Protein AF-A0A835LMM0-F1 (afdb_monomer_lite)

Structure (mmCIF, N/CA/C/O backbone):
data_AF-A0A835LMM0-F1
#
_entry.id   AF-A0A835LMM0-F1
#
loop_
_atom_site.group_PDB
_atom_site.id
_atom_site.type_symbol
_atom_site.label_atom_id
_atom_site.label_alt_id
_atom_site.label_comp_id
_atom_site.label_asym_id
_atom_site.label_entity_id
_atom_site.label_seq_id
_atom_site.pdbx_PDB_ins_code
_atom_site.Cartn_x
_atom_site.Cartn_y
_atom_site.Cartn_z
_atom_site.occupancy
_atom_site.B_iso_or_equiv
_atom_site.auth_seq_id
_atom_site.auth_comp_id
_atom_site.auth_asym_id
_atom_site.auth_atom_id
_atom_site.pdbx_PDB_model_num
ATOM 1 N N . MET A 1 1 ? 15.371 -11.478 12.985 1.00 60.00 1 MET A N 1
ATOM 2 C CA . MET A 1 1 ? 14.187 -10.611 12.763 1.00 60.00 1 MET A CA 1
ATOM 3 C C . MET A 1 1 ? 14.556 -9.128 12.654 1.00 60.00 1 MET A C 1
ATOM 5 O O . MET A 1 1 ? 14.118 -8.491 11.707 1.00 60.00 1 MET A O 1
ATOM 9 N N . ILE A 1 2 ? 15.410 -8.595 13.541 1.00 70.88 2 ILE A N 1
ATOM 10 C CA . ILE A 1 2 ? 15.843 -7.180 13.523 1.00 70.88 2 ILE A CA 1
ATOM 11 C C . ILE A 1 2 ? 16.528 -6.783 12.196 1.00 70.88 2 ILE A C 1
ATOM 13 O O . ILE A 1 2 ? 16.159 -5.777 11.602 1.00 70.88 2 ILE A O 1
ATOM 17 N N . ALA A 1 3 ? 17.437 -7.610 11.665 1.00 72.69 3 ALA A N 1
ATOM 18 C CA . ALA A 1 3 ? 18.131 -7.326 10.399 1.00 72.69 3 ALA A CA 1
ATOM 19 C C . ALA A 1 3 ? 17.197 -7.231 9.170 1.00 72.69 3 ALA A C 1
ATOM 21 O O . ALA A 1 3 ? 17.418 -6.418 8.272 1.00 72.69 3 ALA A O 1
ATOM 22 N N . VAL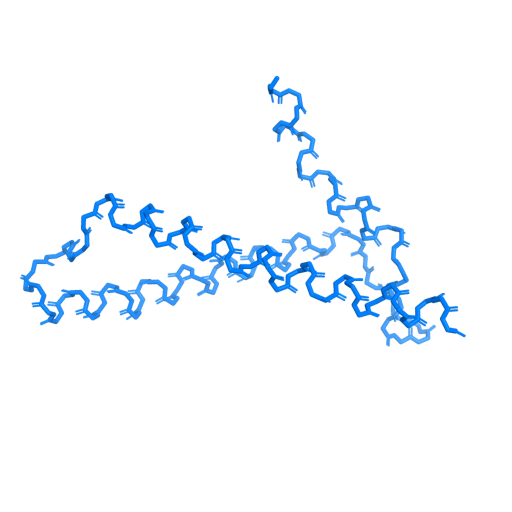 A 1 4 ? 16.120 -8.025 9.144 1.00 72.94 4 VAL A N 1
ATOM 23 C CA . VAL A 1 4 ? 15.110 -7.969 8.072 1.00 72.94 4 VAL A CA 1
ATOM 24 C C . VAL A 1 4 ? 14.332 -6.658 8.157 1.00 72.94 4 VAL A C 1
ATOM 26 O O . VAL A 1 4 ? 14.129 -5.993 7.152 1.00 72.94 4 VAL A O 1
ATOM 29 N N . ASN A 1 5 ? 13.951 -6.232 9.363 1.00 73.50 5 ASN A N 1
ATOM 30 C CA . ASN A 1 5 ? 13.198 -4.992 9.544 1.00 73.50 5 ASN A CA 1
ATOM 31 C C . ASN A 1 5 ? 14.003 -3.746 9.124 1.00 73.50 5 ASN A C 1
ATOM 33 O O . ASN A 1 5 ? 13.450 -2.846 8.501 1.00 73.50 5 ASN A O 1
ATOM 37 N N . ILE A 1 6 ? 15.315 -3.739 9.379 1.00 74.25 6 ILE A N 1
ATOM 38 C CA . ILE A 1 6 ? 16.214 -2.641 8.984 1.00 74.25 6 ILE A CA 1
ATOM 39 C C . ILE A 1 6 ? 16.386 -2.569 7.456 1.00 74.25 6 ILE A C 1
ATOM 41 O O . ILE A 1 6 ? 16.445 -1.481 6.890 1.00 74.25 6 ILE A O 1
ATOM 45 N N . SER A 1 7 ? 16.426 -3.715 6.769 1.00 75.44 7 SER A N 1
ATOM 46 C CA . SER A 1 7 ? 16.643 -3.777 5.313 1.00 75.44 7 SER A CA 1
ATOM 47 C C . SER A 1 7 ? 15.379 -3.562 4.470 1.00 75.44 7 SER A C 1
ATOM 49 O O . SER A 1 7 ? 15.489 -3.247 3.284 1.00 75.44 7 SER A O 1
ATOM 51 N N . GLN A 1 8 ? 14.181 -3.640 5.065 1.00 76.44 8 GLN A N 1
ATOM 52 C CA . GLN A 1 8 ? 12.899 -3.409 4.376 1.00 76.44 8 GLN A CA 1
ATOM 53 C C . GLN A 1 8 ? 12.827 -2.058 3.647 1.00 76.44 8 GLN A C 1
ATOM 55 O O . GLN A 1 8 ? 12.176 -1.957 2.611 1.00 76.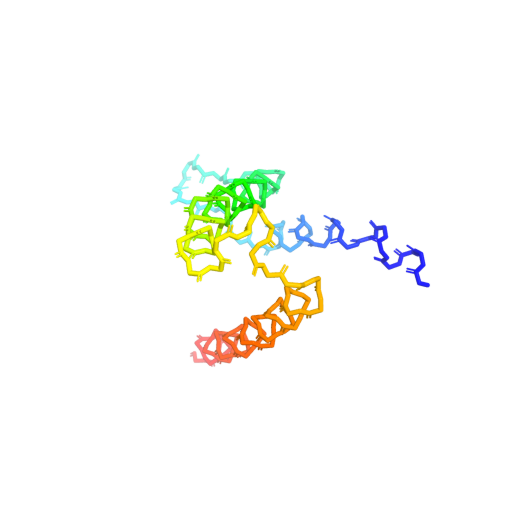44 8 GLN A O 1
ATOM 60 N N . GLN A 1 9 ? 13.482 -1.016 4.169 1.00 72.81 9 GLN A N 1
ATOM 61 C CA . GLN A 1 9 ? 13.480 0.320 3.558 1.00 72.81 9 GLN A CA 1
ATOM 62 C C . GLN A 1 9 ? 14.428 0.424 2.349 1.00 72.81 9 GLN A C 1
ATOM 64 O O . GLN A 1 9 ? 14.232 1.274 1.484 1.00 72.81 9 GLN A O 1
ATOM 69 N N . SER A 1 10 ? 15.441 -0.442 2.258 1.00 79.44 10 SER A N 1
ATOM 70 C CA . SER A 1 10 ? 16.426 -0.435 1.167 1.00 79.44 10 SER A CA 1
ATOM 71 C C . SER A 1 10 ? 15.949 -1.199 -0.069 1.00 79.44 10 SER A C 1
ATOM 73 O O . SER A 1 10 ? 16.383 -0.906 -1.182 1.00 79.44 10 SER A O 1
ATOM 75 N N . PHE A 1 11 ? 15.042 -2.163 0.096 1.00 78.38 11 PHE A N 1
ATOM 76 C CA . PHE A 1 11 ? 14.558 -2.996 -1.005 1.00 78.38 11 PHE A CA 1
ATOM 77 C C . PHE A 1 11 ? 13.868 -2.200 -2.135 1.00 78.38 11 PHE A C 1
ATOM 79 O O . PHE A 1 11 ? 14.241 -2.401 -3.291 1.00 78.38 11 PHE A O 1
ATOM 86 N N . PRO A 1 12 ? 12.959 -1.238 -1.864 1.00 76.56 12 PRO A N 1
ATOM 87 C CA . PRO A 1 12 ? 12.351 -0.423 -2.920 1.00 76.56 12 PRO A CA 1
ATOM 88 C C . PRO A 1 12 ? 13.371 0.412 -3.702 1.00 76.56 12 PRO A C 1
ATOM 90 O O . PRO A 1 12 ? 13.212 0.608 -4.902 1.00 76.56 12 PRO A O 1
ATOM 93 N N . LEU A 1 13 ? 14.444 0.870 -3.046 1.00 78.62 13 LEU A N 1
ATOM 94 C CA . LEU A 1 13 ? 15.535 1.601 -3.699 1.00 78.62 13 LEU A CA 1
ATOM 95 C C . LEU A 1 13 ? 16.320 0.699 -4.659 1.00 78.62 13 LEU A C 1
ATOM 97 O O . LEU A 1 13 ? 16.647 1.117 -5.769 1.00 78.62 13 LEU A O 1
ATOM 101 N N . LEU A 1 14 ? 16.612 -0.539 -4.255 1.00 80.31 14 LEU A N 1
ATOM 102 C CA . LEU A 1 14 ? 17.274 -1.536 -5.107 1.00 80.31 14 LEU A CA 1
ATOM 103 C C . LEU A 1 14 ? 16.384 -1.950 -6.286 1.00 80.31 14 LEU A C 1
ATOM 105 O O . LEU A 1 14 ? 16.853 -2.044 -7.423 1.00 80.31 14 LEU A O 1
ATOM 109 N N . GLN A 1 15 ? 15.089 -2.128 -6.028 1.00 77.88 15 GLN A N 1
ATOM 110 C CA . GLN A 1 15 ? 14.096 -2.435 -7.051 1.00 77.88 15 GLN A CA 1
ATOM 111 C C . GLN A 1 15 ? 13.974 -1.291 -8.064 1.00 77.88 15 GLN A C 1
ATOM 113 O O . GLN A 1 15 ? 14.079 -1.532 -9.263 1.00 77.88 15 GLN A O 1
ATOM 118 N N . ALA A 1 16 ? 13.848 -0.045 -7.601 1.00 78.69 16 ALA A N 1
ATOM 119 C CA . ALA A 1 16 ? 13.802 1.129 -8.467 1.00 78.69 16 ALA A CA 1
ATOM 120 C C . ALA A 1 16 ? 15.083 1.274 -9.303 1.00 78.69 16 ALA A C 1
ATOM 122 O O . ALA A 1 16 ? 15.010 1.625 -10.475 1.00 78.69 16 ALA A O 1
ATOM 123 N N . ASN A 1 17 ? 16.257 0.964 -8.743 1.00 78.50 17 ASN A N 1
ATOM 124 C CA . ASN A 1 17 ? 17.507 0.977 -9.508 1.00 78.50 17 ASN A CA 1
ATOM 125 C C . ASN A 1 17 ? 17.539 -0.050 -10.645 1.00 78.50 17 ASN A C 1
ATOM 127 O O . ASN A 1 17 ? 18.159 0.228 -11.666 1.00 78.50 17 ASN A O 1
ATOM 131 N N . SER A 1 18 ? 16.864 -1.188 -10.480 1.00 77.69 18 SER A N 1
ATOM 132 C CA . SER A 1 18 ? 16.800 -2.250 -11.493 1.00 77.69 18 SER A CA 1
ATOM 133 C C . SER A 1 18 ? 15.710 -2.020 -12.550 1.00 77.69 18 SER A C 1
ATOM 135 O O . SER A 1 18 ? 15.680 -2.722 -13.555 1.00 77.69 18 SER A O 1
ATOM 137 N N . MET A 1 19 ? 14.798 -1.067 -12.331 1.00 75.94 19 MET A N 1
ATOM 138 C CA . MET A 1 19 ? 13.745 -0.703 -13.284 1.00 75.94 19 MET A CA 1
ATOM 139 C C . MET A 1 19 ? 14.230 0.385 -14.247 1.00 75.94 19 MET A C 1
ATOM 141 O O . MET A 1 19 ? 14.985 1.278 -13.850 1.00 75.94 19 MET A O 1
ATOM 145 N N . ASP A 1 20 ? 13.748 0.357 -15.493 1.00 72.56 20 ASP A N 1
ATOM 146 C CA . ASP A 1 20 ? 13.918 1.499 -16.390 1.00 72.56 20 ASP A CA 1
ATOM 147 C C . ASP A 1 20 ? 13.076 2.673 -15.872 1.00 72.56 20 ASP A C 1
ATOM 149 O O . ASP A 1 20 ? 11.869 2.560 -15.650 1.00 72.56 20 ASP A O 1
ATOM 153 N N . ARG A 1 21 ? 13.753 3.788 -15.597 1.00 68.69 21 ARG A N 1
ATOM 154 C CA . ARG A 1 21 ? 13.192 4.985 -14.954 1.00 68.69 21 ARG A CA 1
ATOM 155 C C . ARG A 1 21 ? 13.115 6.175 -15.908 1.00 68.69 21 ARG A C 1
ATOM 157 O O . ARG A 1 21 ? 12.903 7.300 -15.446 1.00 68.69 21 ARG A O 1
ATOM 164 N N . HIS A 1 22 ? 13.311 5.954 -17.207 1.00 73.81 22 HIS A N 1
ATOM 165 C CA . HIS A 1 22 ? 13.130 6.989 -18.218 1.00 73.81 22 HIS A CA 1
ATOM 166 C C . HIS A 1 22 ? 11.642 7.248 -18.445 1.00 73.81 22 HIS A C 1
ATOM 168 O O . HIS A 1 22 ? 10.917 6.408 -18.966 1.00 73.81 22 HIS A O 1
ATOM 174 N N . VAL A 1 23 ? 11.185 8.435 -18.043 1.00 68.19 23 VAL A N 1
ATOM 175 C CA . VAL A 1 23 ? 9.828 8.919 -18.351 1.00 68.19 23 VAL A CA 1
ATOM 176 C C . VAL A 1 23 ? 9.823 9.651 -19.697 1.00 68.19 23 VAL A C 1
ATOM 178 O O . VAL A 1 23 ? 8.855 9.571 -20.445 1.00 68.19 23 VAL A O 1
ATOM 181 N N . THR A 1 24 ? 10.940 10.302 -20.037 1.00 72.44 24 THR A N 1
ATOM 182 C CA . THR A 1 24 ? 11.203 10.944 -21.335 1.00 72.44 24 THR A CA 1
ATOM 183 C C . THR A 1 24 ? 12.638 10.618 -21.760 1.00 72.44 24 THR A C 1
ATOM 185 O O . THR A 1 24 ? 13.477 10.356 -20.900 1.00 72.44 24 THR A O 1
ATOM 188 N N . SER A 1 25 ? 12.969 10.726 -23.054 1.00 65.50 25 SER A N 1
ATOM 189 C CA . SER A 1 25 ? 14.334 10.516 -23.585 1.00 65.50 25 SER A CA 1
ATOM 190 C C . SER A 1 25 ? 15.440 11.333 -22.886 1.00 65.50 25 SER A C 1
ATOM 192 O O . SER A 1 25 ? 16.605 10.988 -23.024 1.00 65.50 25 SER A O 1
ATOM 194 N N . ASN A 1 26 ? 15.090 12.395 -22.147 1.00 68.69 26 ASN A N 1
ATOM 195 C CA . ASN A 1 26 ? 16.016 13.234 -21.371 1.00 68.69 26 ASN A CA 1
ATOM 196 C C . ASN A 1 26 ? 15.684 13.309 -19.864 1.00 68.69 26 ASN A C 1
ATOM 198 O O . ASN A 1 26 ? 16.342 14.052 -19.140 1.00 68.69 26 ASN A O 1
ATOM 202 N N . PHE A 1 27 ? 14.652 12.607 -19.373 1.00 71.62 27 PHE A N 1
ATOM 203 C CA . PHE A 1 27 ? 14.218 12.709 -17.973 1.00 71.62 27 PHE A CA 1
ATOM 204 C C . PHE A 1 27 ? 14.140 11.333 -17.313 1.00 71.62 27 PHE A C 1
ATOM 206 O O . PHE A 1 27 ? 13.221 10.550 -17.571 1.00 71.62 27 PHE A O 1
ATOM 213 N N . GLN A 1 28 ? 15.107 11.070 -16.434 1.00 67.62 28 GLN A N 1
ATOM 214 C CA . GLN A 1 28 ? 15.175 9.868 -15.615 1.00 67.6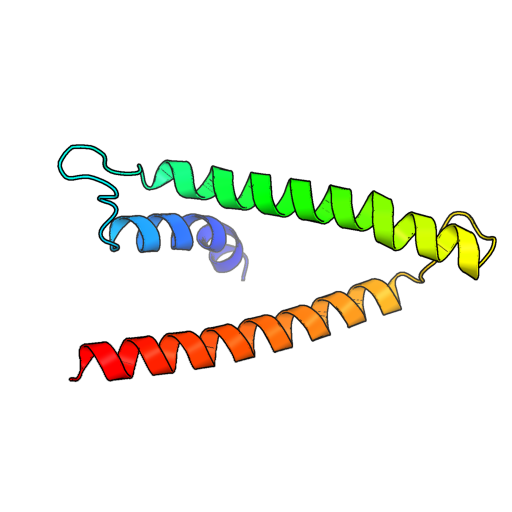2 28 GLN A CA 1
ATOM 215 C C . GLN A 1 28 ? 14.781 10.202 -14.174 1.00 67.62 28 GLN A C 1
ATOM 217 O O . GLN A 1 28 ? 15.383 11.064 -13.531 1.00 67.62 28 GLN A O 1
ATOM 222 N N . ILE A 1 29 ? 13.789 9.495 -13.634 1.00 70.25 29 ILE A N 1
ATOM 223 C CA . ILE A 1 29 ? 13.432 9.621 -12.218 1.00 70.25 29 ILE A CA 1
ATOM 224 C C . ILE A 1 29 ? 14.546 8.998 -11.370 1.00 70.25 29 ILE A C 1
ATOM 226 O O . ILE A 1 29 ? 14.911 7.833 -11.545 1.00 70.25 29 ILE A O 1
ATOM 230 N N . SER A 1 30 ? 15.099 9.761 -10.424 1.00 71.94 30 SER A N 1
ATOM 231 C CA . SER A 1 30 ? 16.084 9.234 -9.474 1.00 71.94 30 SER A CA 1
ATOM 232 C C . SER A 1 30 ? 15.438 8.191 -8.557 1.00 71.94 30 SER A C 1
ATOM 234 O O . SER A 1 30 ? 14.339 8.398 -8.045 1.00 71.94 30 SER A O 1
ATOM 236 N N . ALA A 1 31 ? 16.131 7.077 -8.307 1.00 66.56 31 ALA A N 1
ATOM 237 C CA . ALA A 1 31 ? 15.653 6.014 -7.423 1.00 66.56 31 ALA A CA 1
ATOM 238 C C . ALA A 1 31 ? 15.379 6.546 -6.006 1.00 66.56 31 ALA A C 1
ATOM 240 O O . ALA A 1 31 ? 14.447 6.091 -5.351 1.00 66.56 31 ALA A O 1
ATOM 241 N N . GLY A 1 32 ? 16.119 7.573 -5.565 1.00 68.50 32 GLY A N 1
ATOM 242 C CA . GLY A 1 32 ? 15.893 8.239 -4.279 1.00 68.50 32 GLY A CA 1
ATOM 243 C C . GLY A 1 32 ? 14.538 8.951 -4.170 1.00 68.50 32 GLY A C 1
ATOM 244 O O . GLY A 1 32 ? 14.007 9.098 -3.072 1.00 68.50 32 GLY A O 1
ATOM 245 N N . SER A 1 33 ? 13.931 9.339 -5.295 1.00 75.50 33 SER A N 1
ATOM 246 C CA . SER A 1 33 ? 12.627 10.009 -5.319 1.00 75.50 33 SER A CA 1
ATOM 247 C C . SER A 1 33 ? 11.455 9.051 -5.078 1.00 75.50 33 SER A C 1
ATOM 249 O O . SER A 1 33 ? 10.364 9.516 -4.758 1.00 75.50 33 SER A O 1
ATOM 251 N N . PHE A 1 34 ? 11.651 7.727 -5.152 1.00 73.44 34 PHE A N 1
ATOM 252 C CA . PHE A 1 34 ? 10.588 6.754 -4.853 1.00 73.44 34 PHE A CA 1
ATOM 253 C C . PHE A 1 34 ? 10.073 6.863 -3.411 1.00 73.44 34 PHE A C 1
ATOM 255 O O . PHE A 1 34 ? 8.881 6.673 -3.166 1.00 73.44 34 PHE A O 1
ATOM 262 N N . SER A 1 35 ? 10.924 7.267 -2.464 1.00 75.31 35 SER A N 1
ATOM 263 C CA . SER A 1 35 ? 10.504 7.513 -1.079 1.00 75.31 35 SER A CA 1
ATOM 264 C C . SER A 1 35 ? 9.477 8.645 -0.958 1.00 75.31 35 SER A C 1
ATOM 266 O O . SER A 1 35 ? 8.613 8.588 -0.085 1.00 75.31 35 SER A O 1
ATOM 268 N N . MET A 1 36 ? 9.498 9.639 -1.857 1.00 80.44 36 MET A N 1
ATOM 269 C CA . MET A 1 36 ? 8.497 10.717 -1.859 1.00 80.44 36 MET A CA 1
ATOM 270 C C . MET A 1 36 ? 7.099 10.198 -2.194 1.00 80.44 36 MET A C 1
ATOM 272 O O . MET A 1 36 ? 6.125 10.674 -1.615 1.00 80.44 36 MET A O 1
ATO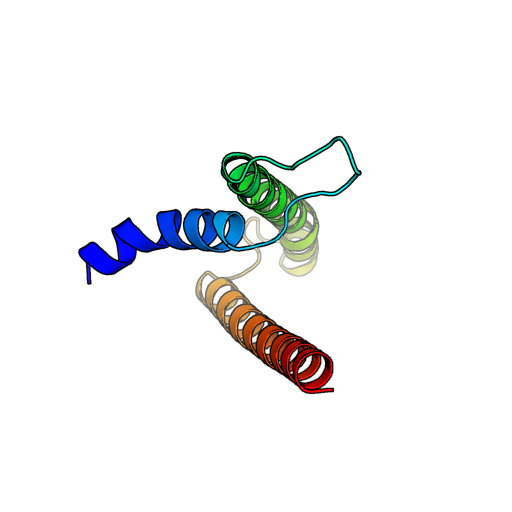M 276 N N . PHE A 1 37 ? 6.987 9.191 -3.065 1.00 81.25 37 PHE A N 1
ATOM 277 C CA . PHE A 1 37 ? 5.699 8.555 -3.343 1.00 81.25 37 PHE A CA 1
ATOM 278 C C . PHE A 1 37 ? 5.150 7.860 -2.103 1.00 81.25 37 PHE A C 1
ATOM 280 O O . PHE A 1 37 ? 3.967 8.005 -1.808 1.00 81.25 37 PHE A O 1
ATOM 287 N N . VAL A 1 38 ? 5.992 7.164 -1.334 1.00 82.25 38 VAL A N 1
ATOM 288 C CA . VAL A 1 38 ? 5.566 6.521 -0.080 1.00 82.25 38 VAL A CA 1
ATOM 289 C C . VAL A 1 38 ? 5.045 7.562 0.908 1.00 82.25 38 VAL A C 1
ATOM 291 O O . VAL A 1 38 ? 3.941 7.407 1.430 1.00 82.25 38 VAL A O 1
ATOM 294 N N . ILE A 1 39 ? 5.799 8.646 1.116 1.00 86.19 39 ILE A N 1
ATOM 295 C CA . ILE A 1 39 ? 5.407 9.735 2.019 1.00 86.19 39 ILE A CA 1
ATOM 296 C C . ILE A 1 39 ? 4.094 10.368 1.548 1.00 86.19 39 ILE A C 1
ATOM 298 O O . ILE A 1 39 ? 3.149 10.449 2.326 1.00 86.19 39 ILE A O 1
ATOM 302 N N . GLY A 1 40 ? 3.995 10.741 0.269 1.00 88.94 40 GLY A N 1
ATOM 303 C CA . GLY A 1 40 ? 2.797 11.364 -0.293 1.00 88.94 40 GLY A CA 1
ATOM 304 C C . GLY A 1 40 ? 1.564 10.468 -0.195 1.00 88.94 40 GLY A C 1
ATOM 305 O O . GLY A 1 40 ? 0.507 10.916 0.245 1.00 88.94 40 GLY A O 1
ATOM 306 N N . THR A 1 41 ? 1.703 9.183 -0.526 1.00 86.31 41 THR A N 1
ATOM 307 C CA . THR A 1 41 ? 0.597 8.216 -0.445 1.00 86.31 41 THR A CA 1
ATOM 308 C C . THR A 1 41 ? 0.132 8.041 0.999 1.00 86.31 41 THR A C 1
ATOM 310 O O . THR A 1 41 ? -1.070 8.026 1.257 1.00 86.31 41 THR A O 1
ATOM 313 N N . LEU A 1 42 ? 1.064 7.968 1.956 1.00 88.00 42 LEU A N 1
ATOM 314 C CA . LEU A 1 42 ? 0.741 7.850 3.377 1.00 88.00 42 LEU A CA 1
ATOM 315 C C . LEU A 1 42 ? 0.068 9.122 3.904 1.00 88.00 42 LEU A C 1
ATOM 317 O O . LEU A 1 42 ? -0.928 9.026 4.616 1.00 88.00 42 LEU A O 1
ATOM 321 N N . THR A 1 43 ? 0.539 10.307 3.510 1.00 90.06 43 THR A N 1
ATOM 322 C CA . THR A 1 43 ? -0.100 11.583 3.860 1.00 90.06 43 THR A CA 1
ATOM 323 C C . THR A 1 43 ? -1.524 11.666 3.317 1.00 90.06 43 THR A C 1
ATOM 325 O O . THR A 1 43 ? -2.441 12.015 4.060 1.00 90.06 43 THR A O 1
ATOM 328 N N . ILE A 1 44 ? -1.737 11.307 2.047 1.00 89.75 44 ILE A N 1
ATOM 329 C CA . ILE A 1 44 ? -3.073 11.266 1.440 1.00 89.75 44 ILE A CA 1
ATOM 330 C C . ILE A 1 44 ? -3.953 10.260 2.184 1.00 89.75 44 ILE A C 1
ATOM 332 O O . ILE A 1 44 ? -5.092 10.575 2.521 1.00 89.75 44 ILE A O 1
ATOM 336 N N . TRP A 1 45 ? -3.424 9.076 2.497 1.00 86.31 45 TRP A N 1
ATOM 337 C CA . TRP A 1 45 ? -4.156 8.048 3.228 1.00 86.31 45 TRP A CA 1
ATOM 338 C C . TRP A 1 45 ? -4.579 8.513 4.621 1.00 86.31 45 TRP A C 1
ATOM 340 O O . TRP A 1 45 ? -5.736 8.337 4.994 1.00 86.31 45 TRP A O 1
ATOM 350 N N . VAL A 1 46 ? -3.682 9.161 5.369 1.00 86.25 46 VAL A N 1
ATOM 351 C CA . VAL A 1 46 ? -3.992 9.747 6.681 1.00 86.25 46 VAL A CA 1
ATOM 352 C C . VAL A 1 46 ? -5.049 10.840 6.546 1.00 86.25 46 VAL A C 1
ATOM 354 O O . VAL A 1 46 ? -6.025 10.827 7.288 1.00 86.25 46 VAL A O 1
ATOM 357 N N . ALA A 1 47 ? -4.931 11.732 5.561 1.00 86.00 47 ALA A N 1
ATOM 358 C CA . ALA A 1 47 ? -5.926 12.776 5.330 1.00 86.00 47 ALA A CA 1
ATOM 359 C C . ALA A 1 47 ? -7.313 12.200 4.985 1.00 86.00 47 ALA A C 1
ATOM 361 O O . ALA A 1 47 ? -8.330 12.696 5.472 1.00 86.00 47 ALA A O 1
ATOM 362 N N . ILE A 1 48 ? -7.368 11.141 4.172 1.00 85.56 48 ILE A N 1
ATOM 363 C CA . ILE A 1 48 ? -8.601 10.407 3.856 1.00 85.56 48 ILE A CA 1
ATOM 364 C C . ILE A 1 48 ? -9.156 9.741 5.113 1.00 85.56 48 ILE A C 1
ATOM 366 O O . ILE A 1 48 ? -10.356 9.816 5.374 1.00 85.56 48 ILE A O 1
ATOM 370 N N . TYR A 1 49 ? -8.297 9.108 5.905 1.00 78.88 49 TYR A N 1
ATOM 371 C CA . TYR A 1 49 ? -8.685 8.450 7.140 1.00 78.88 49 TYR A CA 1
ATOM 372 C C . TYR A 1 49 ? -9.289 9.457 8.135 1.00 78.88 49 TYR A C 1
ATOM 374 O O . TYR A 1 49 ? -10.390 9.255 8.650 1.00 78.88 49 TYR A O 1
ATOM 382 N N . ASP A 1 50 ? -8.634 10.596 8.326 1.00 76.00 50 ASP A N 1
ATOM 383 C CA . ASP A 1 50 ? -9.096 11.633 9.241 1.00 76.00 50 ASP A CA 1
ATOM 384 C C . ASP A 1 50 ? -10.350 12.356 8.741 1.00 76.00 50 ASP A C 1
ATOM 386 O O . ASP A 1 50 ? -11.193 12.749 9.541 1.00 76.00 50 ASP A O 1
ATOM 390 N N . ARG A 1 51 ? -10.538 12.520 7.427 1.00 75.12 51 ARG A N 1
ATOM 391 C CA . ARG A 1 51 ? -11.728 13.209 6.896 1.00 75.12 51 ARG A CA 1
ATOM 392 C C . ARG A 1 51 ? -12.916 12.301 6.651 1.00 75.12 51 ARG A C 1
ATOM 394 O O . ARG A 1 51 ? -14.037 12.717 6.906 1.00 75.12 51 ARG A O 1
ATOM 401 N N . LEU A 1 52 ? -12.715 11.104 6.110 1.00 73.00 52 LEU A N 1
ATOM 402 C CA . LEU A 1 52 ? -13.816 10.198 5.789 1.00 73.00 52 LEU A CA 1
ATOM 403 C C . LEU A 1 52 ? -14.114 9.283 6.965 1.00 73.00 52 LEU A C 1
ATOM 405 O O . LEU A 1 52 ? -15.262 9.181 7.383 1.00 73.00 52 LEU A O 1
ATOM 409 N N . VAL A 1 53 ? -13.094 8.640 7.532 1.00 70.12 53 VAL A N 1
ATOM 410 C CA . VAL A 1 53 ? -13.324 7.626 8.563 1.00 70.12 53 VAL A CA 1
ATOM 411 C C . VAL A 1 53 ? -13.734 8.295 9.869 1.00 70.12 53 VAL A C 1
ATOM 413 O O . VAL A 1 53 ? -14.772 7.926 10.405 1.00 70.12 53 VAL A O 1
ATOM 416 N N . LEU A 1 54 ? -13.030 9.329 10.352 1.00 69.38 54 LEU A N 1
ATOM 417 C CA . LEU A 1 54 ? -13.448 10.011 11.590 1.00 69.38 54 LEU A CA 1
ATOM 418 C C . LEU A 1 54 ? -14.795 10.731 11.451 1.00 69.38 54 LEU A C 1
ATOM 420 O O . LEU A 1 54 ? -15.592 10.684 12.385 1.00 69.38 54 LEU A O 1
ATOM 424 N N . LEU A 1 55 ? -15.083 11.365 10.310 1.00 65.25 55 LEU A N 1
ATOM 425 C CA . LEU A 1 55 ? -16.339 12.101 10.127 1.00 65.25 55 LEU A CA 1
ATOM 426 C C . LEU A 1 55 ? -17.550 11.159 10.070 1.00 65.25 55 LEU A C 1
ATOM 428 O O . LEU A 1 55 ? -18.570 11.433 10.701 1.00 65.25 55 LEU A O 1
ATOM 432 N N . GLN A 1 56 ? -17.437 10.032 9.362 1.00 64.88 56 GLN A N 1
ATOM 433 C CA . GLN A 1 56 ? -18.507 9.030 9.297 1.00 64.88 56 GLN A CA 1
ATOM 434 C C . GLN A 1 56 ? -18.724 8.366 10.658 1.00 64.88 56 GLN A C 1
ATOM 436 O O . GLN A 1 56 ? -19.854 8.170 11.094 1.00 64.88 56 GLN A O 1
ATOM 441 N N . LEU A 1 57 ? -17.641 8.098 11.380 1.00 62.91 57 LEU A N 1
ATOM 442 C CA . LEU A 1 57 ? -17.680 7.559 12.734 1.00 62.91 57 LEU A CA 1
ATOM 443 C C . LEU A 1 57 ? -18.318 8.513 13.743 1.00 62.91 57 LEU A C 1
ATOM 445 O O . LEU A 1 57 ? -19.091 8.081 14.596 1.00 62.91 57 LEU A O 1
ATOM 449 N N . ALA A 1 58 ? -17.987 9.801 13.660 1.00 63.91 58 ALA A N 1
ATOM 450 C CA . ALA A 1 58 ? -18.565 10.825 14.517 1.00 63.91 58 ALA A CA 1
ATOM 451 C C . ALA A 1 58 ? -20.074 10.963 14.266 1.00 63.91 58 ALA A C 1
ATOM 453 O O . ALA A 1 58 ? -20.837 11.092 15.221 1.00 63.91 58 ALA A O 1
ATOM 454 N N . LYS A 1 59 ? -20.504 10.866 12.998 1.00 64.25 59 LYS A N 1
ATOM 455 C CA . LYS A 1 59 ? -21.920 10.901 12.604 1.00 64.25 59 LYS A CA 1
ATOM 456 C C . LYS A 1 59 ? -22.708 9.666 13.048 1.00 64.25 59 LYS A C 1
ATOM 458 O O . LYS A 1 59 ? -23.855 9.813 13.448 1.00 64.25 59 LYS A O 1
ATOM 463 N N . ILE A 1 60 ? -22.120 8.471 12.972 1.00 64.44 60 ILE A N 1
ATOM 464 C CA . ILE A 1 60 ? -22.834 7.209 13.239 1.00 64.44 60 ILE A CA 1
ATOM 465 C C . ILE A 1 60 ? -22.823 6.848 14.73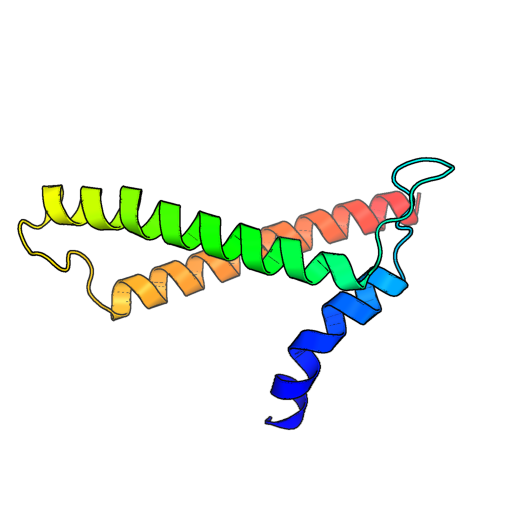1 1.00 64.44 60 ILE A C 1
ATOM 467 O O . ILE A 1 60 ? -23.832 6.396 15.262 1.00 64.44 60 ILE A O 1
ATOM 471 N N . THR A 1 61 ? -21.700 7.046 15.426 1.00 64.00 61 THR A N 1
ATOM 472 C CA . THR A 1 61 ? -21.516 6.530 16.795 1.00 64.00 61 THR A CA 1
ATOM 473 C C . THR A 1 61 ? -21.778 7.589 17.874 1.00 64.00 61 THR A C 1
ATOM 475 O O . THR A 1 61 ? -21.873 7.251 19.053 1.00 64.00 61 THR A O 1
ATOM 478 N N . GLY A 1 62 ? -21.834 8.883 17.527 1.00 62.06 62 GLY A N 1
ATOM 479 C CA . GLY A 1 62 ? -22.007 9.985 18.492 1.00 62.06 62 GLY A CA 1
ATOM 480 C C . GLY A 1 62 ? -20.878 10.123 19.534 1.00 62.06 62 GLY A C 1
ATOM 481 O O . GLY A 1 62 ? -20.922 10.996 20.398 1.00 62.06 62 GLY A O 1
ATOM 482 N N . LYS A 1 63 ? -19.839 9.278 19.463 1.00 57.78 63 LYS A N 1
ATOM 483 C CA . LYS A 1 63 ? -18.641 9.281 20.317 1.00 57.78 63 LYS A CA 1
ATOM 484 C C . LYS A 1 63 ? -17.436 9.775 19.523 1.00 57.78 63 LYS A C 1
ATOM 486 O O . LYS A 1 63 ? -17.191 9.305 18.415 1.00 57.78 63 LYS A O 1
ATOM 491 N N . ARG A 1 64 ? -16.607 10.617 20.156 1.00 55.38 64 ARG A N 1
ATOM 492 C CA . ARG A 1 64 ? -15.394 11.240 19.578 1.00 55.38 64 ARG A CA 1
ATOM 493 C C . ARG A 1 64 ? -14.366 10.264 18.963 1.00 55.38 64 ARG A C 1
ATOM 495 O O . ARG A 1 64 ? -13.524 10.716 18.202 1.00 55.38 64 ARG A O 1
ATOM 502 N N . TYR A 1 65 ? -14.434 8.959 19.259 1.00 56.94 65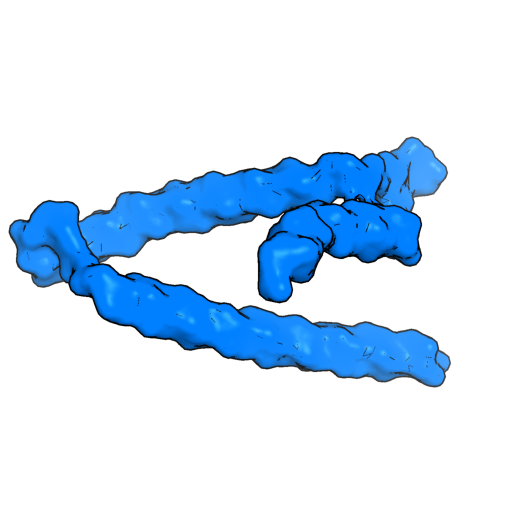 TYR A N 1
ATOM 503 C CA . TYR A 1 65 ? -13.474 7.941 18.793 1.00 56.94 65 TYR A CA 1
ATOM 504 C C . TYR A 1 65 ? -14.081 6.741 18.040 1.00 56.94 65 TYR A C 1
ATOM 506 O O . TYR A 1 65 ? -13.360 5.790 17.773 1.00 56.94 65 TYR A O 1
ATOM 514 N N . GLY A 1 66 ? -15.364 6.778 17.656 1.00 57.66 66 GLY A N 1
ATOM 515 C CA . GLY A 1 66 ? -15.907 6.053 16.495 1.00 57.66 66 GLY A CA 1
ATOM 516 C C . GLY A 1 66 ? -15.707 4.531 16.295 1.00 57.66 66 GLY A C 1
ATOM 517 O O . GLY A 1 66 ? -16.695 3.805 16.330 1.00 57.66 66 GLY A O 1
ATOM 518 N N . ILE A 1 67 ? -14.478 4.056 16.016 1.00 65.50 67 ILE A N 1
ATOM 519 C CA . ILE A 1 67 ? -14.102 2.646 15.762 1.00 65.50 67 ILE A CA 1
ATOM 520 C C . ILE A 1 67 ? -13.169 2.138 16.872 1.00 65.50 67 ILE A C 1
ATOM 522 O O . ILE A 1 67 ? -12.162 2.767 17.199 1.00 65.50 67 ILE A O 1
ATOM 526 N N . GLY A 1 68 ? -13.440 0.932 17.380 1.00 72.56 68 GLY A N 1
ATOM 527 C CA . GLY A 1 68 ? -12.547 0.235 18.308 1.00 72.56 68 GLY A CA 1
ATOM 528 C C . GLY A 1 68 ? -11.224 -0.206 17.663 1.00 72.56 68 GLY A C 1
ATOM 529 O O . GLY A 1 68 ? -11.185 -0.631 16.508 1.00 72.56 68 GLY A O 1
ATOM 530 N N . LEU A 1 69 ? -10.134 -0.175 18.438 1.00 75.12 69 LEU A N 1
ATOM 531 C CA . LEU A 1 69 ? -8.769 -0.491 17.980 1.00 75.12 69 LEU A CA 1
ATOM 532 C C . LEU A 1 69 ? -8.674 -1.815 17.192 1.00 75.12 69 LEU A C 1
ATOM 534 O O . LEU A 1 69 ? -7.999 -1.889 16.168 1.00 75.12 69 LEU A O 1
ATOM 538 N N . LYS A 1 70 ? -9.405 -2.845 17.640 1.00 80.94 70 LYS A N 1
ATOM 539 C CA . LYS A 1 70 ? -9.430 -4.177 17.013 1.00 80.94 70 LYS A CA 1
ATOM 540 C C . LYS A 1 70 ? -10.011 -4.157 15.595 1.00 80.94 70 LYS A C 1
ATOM 542 O O . LYS A 1 70 ? -9.498 -4.837 14.716 1.00 80.94 70 LYS A O 1
ATOM 547 N N . GLN A 1 71 ? -11.046 -3.354 15.353 1.00 76.56 71 GLN A N 1
ATOM 548 C CA . GLN A 1 71 ? -11.680 -3.247 14.036 1.00 76.56 71 GLN A CA 1
ATOM 549 C C . GLN A 1 71 ? -10.775 -2.508 13.045 1.00 76.56 71 GLN A C 1
ATOM 551 O O . GLN A 1 71 ? -10.662 -2.928 11.898 1.00 76.56 71 GLN A O 1
ATOM 556 N N . ARG A 1 72 ? -10.069 -1.460 13.499 1.00 78.81 72 ARG A N 1
ATOM 557 C CA . ARG A 1 72 ? -9.027 -0.785 12.703 1.00 78.81 72 ARG A CA 1
ATOM 558 C C . ARG A 1 72 ? -7.951 -1.763 12.239 1.00 78.81 72 ARG A C 1
ATOM 560 O O . ARG A 1 72 ? -7.618 -1.778 11.058 1.00 78.81 72 ARG A O 1
ATOM 567 N N . MET A 1 73 ? -7.438 -2.585 13.157 1.00 82.12 73 MET A N 1
ATOM 568 C CA . MET A 1 73 ? -6.439 -3.604 12.826 1.00 82.12 73 MET A CA 1
ATOM 569 C C . MET A 1 73 ? -6.997 -4.636 11.838 1.00 82.12 73 MET A C 1
ATOM 571 O O . MET A 1 73 ? -6.358 -4.902 10.825 1.00 82.12 73 MET A O 1
ATOM 575 N N . GLY A 1 74 ? -8.215 -5.140 12.068 1.00 84.81 74 GLY A N 1
ATOM 576 C CA . GLY A 1 74 ? -8.860 -6.106 11.172 1.00 84.81 74 GLY A CA 1
ATOM 577 C C . GLY A 1 74 ? -9.062 -5.581 9.746 1.00 84.81 74 GLY A C 1
ATOM 578 O O . GLY A 1 74 ? -8.757 -6.284 8.785 1.00 84.81 74 GLY A O 1
ATOM 579 N N . ILE A 1 75 ? -9.502 -4.326 9.594 1.00 83.88 75 ILE A N 1
ATOM 580 C CA . ILE A 1 75 ? -9.656 -3.683 8.279 1.00 83.88 75 ILE A CA 1
ATOM 581 C C . ILE A 1 75 ? -8.297 -3.553 7.577 1.00 83.88 75 ILE A C 1
ATOM 583 O O . ILE A 1 75 ? -8.191 -3.858 6.391 1.00 83.88 75 ILE A O 1
ATOM 587 N N . GLY A 1 76 ? -7.246 -3.156 8.303 1.00 84.12 76 GLY A N 1
ATOM 588 C CA . GLY A 1 76 ? -5.891 -3.060 7.753 1.00 84.12 76 GLY A CA 1
ATOM 589 C C . GLY A 1 76 ? -5.357 -4.402 7.245 1.00 84.12 76 GLY A C 1
ATOM 590 O O . GLY A 1 76 ? -4.767 -4.467 6.164 1.00 84.12 76 GLY A O 1
ATOM 591 N N . THR A 1 77 ? -5.620 -5.488 7.974 1.00 87.06 77 THR A N 1
ATOM 592 C CA . THR A 1 77 ? -5.245 -6.843 7.547 1.00 87.06 77 THR A CA 1
ATOM 593 C C . THR A 1 77 ? -6.027 -7.278 6.308 1.00 87.06 77 THR A C 1
ATOM 595 O O . THR A 1 77 ? -5.419 -7.751 5.351 1.00 87.06 77 THR A O 1
ATOM 598 N N . ALA A 1 78 ? -7.346 -7.065 6.270 1.00 89.81 78 ALA A N 1
ATOM 599 C CA . ALA A 1 78 ? -8.161 -7.411 5.105 1.00 89.81 78 ALA A CA 1
ATOM 600 C C . ALA A 1 78 ? -7.734 -6.634 3.845 1.00 89.81 78 ALA A C 1
ATOM 602 O O . ALA A 1 78 ? -7.591 -7.220 2.771 1.00 89.81 78 ALA A O 1
ATOM 603 N N . LEU A 1 79 ? -7.461 -5.330 3.983 1.00 87.62 79 LEU A N 1
ATOM 604 C CA . LEU A 1 79 ? -6.924 -4.497 2.903 1.00 87.62 79 LEU A CA 1
ATOM 605 C C . LEU A 1 79 ? -5.558 -4.996 2.424 1.00 87.62 79 LEU A C 1
ATOM 607 O O . LEU A 1 79 ? -5.337 -5.077 1.219 1.00 87.62 79 LEU A O 1
ATOM 611 N N . SER A 1 80 ? -4.672 -5.389 3.342 1.00 89.19 80 SER A N 1
ATOM 612 C CA . SER A 1 80 ? -3.365 -5.967 2.994 1.00 89.19 80 SER A CA 1
ATOM 613 C C . SER A 1 80 ? -3.503 -7.260 2.184 1.00 89.19 80 SER A C 1
ATOM 615 O O . SER A 1 80 ? -2.803 -7.436 1.189 1.00 89.19 80 SER A O 1
ATOM 617 N N . CYS A 1 81 ? -4.431 -8.147 2.560 1.00 92.94 81 CYS A N 1
ATOM 618 C CA . CYS A 1 81 ? -4.708 -9.369 1.803 1.00 92.94 81 CYS A CA 1
ATOM 619 C C . CYS A 1 81 ? -5.219 -9.065 0.389 1.00 92.94 81 CYS A C 1
ATOM 621 O O . CYS A 1 81 ? -4.735 -9.654 -0.576 1.00 92.94 81 CYS A O 1
ATOM 623 N N . MET A 1 82 ? -6.153 -8.119 0.249 1.00 93.94 82 MET A N 1
ATOM 624 C CA . MET A 1 82 ? -6.653 -7.701 -1.064 1.00 93.94 82 MET A CA 1
ATOM 625 C C . MET A 1 82 ? -5.553 -7.064 -1.920 1.00 93.94 82 MET A C 1
ATOM 627 O O . MET A 1 82 ? -5.423 -7.404 -3.093 1.00 93.94 82 MET A O 1
ATOM 631 N N . ALA A 1 83 ? -4.717 -6.199 -1.340 1.00 90.06 83 ALA A N 1
ATOM 632 C CA . ALA A 1 83 ? -3.593 -5.585 -2.043 1.00 90.06 83 ALA A CA 1
ATOM 633 C C . ALA A 1 83 ? -2.597 -6.638 -2.558 1.00 90.06 83 ALA A C 1
ATOM 635 O O . ALA A 1 83 ? -2.157 -6.565 -3.705 1.00 90.06 83 ALA A O 1
ATOM 636 N N . MET A 1 84 ? -2.290 -7.654 -1.745 1.00 93.12 84 MET A N 1
ATOM 637 C CA . MET A 1 84 ? -1.444 -8.775 -2.162 1.00 93.12 84 MET A CA 1
ATOM 638 C C . MET A 1 84 ? -2.079 -9.598 -3.288 1.00 93.12 84 MET A C 1
ATOM 640 O O . MET A 1 84 ? -1.382 -9.967 -4.230 1.00 93.12 84 MET A O 1
ATOM 644 N N . ALA A 1 85 ? -3.391 -9.843 -3.240 1.00 94.81 85 ALA A N 1
ATOM 645 C CA . ALA A 1 85 ? -4.096 -10.542 -4.314 1.00 94.81 85 ALA A CA 1
ATOM 646 C C . ALA A 1 85 ? -4.028 -9.767 -5.641 1.00 94.81 85 ALA A C 1
ATOM 648 O O . ALA A 1 85 ? -3.696 -10.341 -6.677 1.00 94.81 85 ALA A O 1
ATOM 649 N N . VAL A 1 86 ? -4.265 -8.452 -5.610 1.00 93.56 86 VAL A N 1
ATOM 650 C CA . VAL A 1 86 ? -4.149 -7.588 -6.796 1.00 93.56 86 VAL A CA 1
ATOM 651 C C . VAL A 1 86 ? -2.715 -7.572 -7.331 1.00 93.56 86 VAL A C 1
ATOM 653 O O . VAL A 1 86 ? -2.514 -7.699 -8.537 1.00 93.56 86 VAL A O 1
ATOM 656 N N . SER A 1 87 ? -1.715 -7.481 -6.449 1.00 90.44 87 SER A N 1
ATOM 657 C CA . SER A 1 87 ? -0.296 -7.546 -6.822 1.00 90.44 87 SER A CA 1
ATOM 658 C C . SER A 1 87 ? 0.052 -8.860 -7.530 1.00 90.44 87 SER A C 1
ATOM 660 O O . SER A 1 87 ? 0.677 -8.846 -8.589 1.00 90.44 87 SER A O 1
ATOM 662 N N . ALA A 1 88 ? -0.425 -9.996 -7.011 1.00 93.38 88 ALA A N 1
ATOM 663 C CA . ALA A 1 88 ? -0.212 -11.302 -7.629 1.00 93.38 88 ALA A CA 1
ATOM 664 C C . ALA A 1 88 ? -0.827 -11.387 -9.037 1.00 93.38 88 ALA A C 1
ATOM 666 O O . ALA A 1 88 ? -0.199 -11.915 -9.956 1.00 93.38 88 ALA A O 1
ATOM 667 N N . ILE A 1 89 ? -2.027 -10.827 -9.228 1.00 94.56 89 ILE A N 1
ATOM 668 C CA . ILE A 1 89 ? -2.674 -10.765 -10.545 1.00 94.56 89 ILE A CA 1
ATOM 669 C C . ILE A 1 89 ? -1.846 -9.899 -11.502 1.00 94.56 89 ILE A C 1
ATOM 671 O O . ILE A 1 89 ? -1.530 -10.347 -12.603 1.00 94.56 89 ILE A O 1
ATOM 675 N N . MET A 1 90 ? -1.439 -8.699 -11.086 1.00 92.00 90 MET A N 1
ATOM 676 C CA . MET A 1 90 ? -0.628 -7.802 -11.918 1.00 92.00 90 MET A CA 1
ATOM 677 C C . MET A 1 90 ? 0.712 -8.429 -12.314 1.00 92.00 90 MET A C 1
ATOM 679 O O . MET A 1 90 ? 1.100 -8.379 -13.479 1.00 92.00 90 MET A O 1
ATOM 683 N N . GLU A 1 91 ? 1.393 -9.088 -11.377 1.00 88.75 91 GLU A N 1
ATOM 684 C CA . GLU A 1 91 ? 2.644 -9.795 -11.655 1.00 88.75 91 GLU A CA 1
ATOM 685 C C . GLU A 1 91 ? 2.430 -10.973 -12.618 1.00 88.75 91 GLU A C 1
ATOM 687 O O . GLU A 1 91 ? 3.269 -11.223 -13.484 1.00 88.75 91 GLU A O 1
ATOM 692 N N . SER A 1 92 ? 1.292 -11.672 -12.528 1.00 90.25 92 SER A N 1
ATOM 693 C CA . SER A 1 92 ? 0.950 -12.742 -13.474 1.00 90.25 92 SER A CA 1
ATOM 694 C C . SER A 1 92 ? 0.742 -12.220 -14.900 1.00 90.25 92 SER A C 1
ATOM 696 O O . SER A 1 92 ? 1.189 -12.859 -15.852 1.00 90.25 92 SER A O 1
ATOM 698 N N . ILE A 1 93 ? 0.135 -11.037 -15.048 1.00 91.25 93 ILE A N 1
ATOM 699 C CA . ILE A 1 93 ? -0.035 -10.364 -16.340 1.00 91.25 93 ILE A CA 1
ATOM 700 C C . ILE A 1 93 ? 1.334 -9.940 -16.877 1.00 91.25 93 ILE A C 1
ATOM 702 O O . ILE A 1 93 ? 1.685 -10.315 -17.992 1.00 91.25 93 ILE A O 1
ATOM 706 N N . ARG A 1 94 ? 2.151 -9.258 -16.060 1.00 89.88 94 ARG A N 1
ATOM 707 C CA . ARG A 1 94 ? 3.509 -8.830 -16.435 1.00 89.88 94 ARG A CA 1
ATOM 708 C C . ARG A 1 94 ? 4.366 -10.004 -16.911 1.00 89.88 94 ARG A C 1
ATOM 710 O O . ARG A 1 94 ? 5.071 -9.885 -17.907 1.00 89.88 94 ARG A O 1
ATOM 717 N N . ARG A 1 95 ? 4.312 -11.138 -16.202 1.00 87.69 95 ARG A N 1
ATOM 718 C CA . ARG A 1 95 ? 5.042 -12.357 -16.578 1.00 87.69 95 ARG A CA 1
ATOM 719 C C . ARG A 1 95 ? 4.569 -12.935 -17.902 1.00 87.69 95 ARG A C 1
ATOM 721 O O . ARG A 1 95 ? 5.413 -13.366 -18.671 1.00 87.69 95 ARG A O 1
ATOM 728 N N . ARG A 1 96 ? 3.262 -12.940 -18.177 1.00 89.19 96 ARG A N 1
ATOM 729 C CA . ARG A 1 96 ? 2.735 -13.403 -19.470 1.00 89.19 96 ARG A CA 1
ATOM 730 C C . ARG A 1 96 ? 3.242 -12.530 -20.614 1.00 89.19 96 ARG A C 1
ATOM 732 O O . ARG A 1 96 ? 3.810 -13.072 -21.547 1.00 89.19 96 ARG A O 1
ATOM 739 N N . THR A 1 97 ? 3.152 -11.207 -20.478 1.00 86.75 97 THR A N 1
ATOM 740 C CA . THR A 1 97 ? 3.630 -10.250 -21.492 1.00 86.75 97 THR A CA 1
ATOM 741 C C . THR A 1 97 ? 5.144 -10.295 -21.720 1.00 86.75 97 THR A C 1
ATOM 743 O O . THR A 1 97 ? 5.603 -9.878 -22.768 1.00 86.75 97 THR A O 1
ATOM 746 N N . ALA A 1 98 ? 5.933 -10.758 -20.746 1.00 78.75 98 ALA A N 1
ATOM 747 C CA . ALA A 1 98 ? 7.387 -10.881 -20.887 1.00 78.75 98 ALA A CA 1
ATOM 748 C C . ALA A 1 98 ? 7.853 -12.225 -21.482 1.00 78.75 98 ALA A C 1
ATOM 750 O O . ALA A 1 98 ? 9.037 -12.363 -21.784 1.00 78.75 98 ALA A O 1
ATOM 751 N N . ILE A 1 99 ? 6.972 -13.230 -21.546 1.00 80.88 99 ILE A N 1
ATOM 752 C CA . ILE A 1 99 ? 7.258 -14.557 -22.124 1.00 80.88 99 ILE A CA 1
ATOM 753 C C . ILE A 1 99 ? 6.741 -14.648 -23.570 1.00 80.88 99 ILE A C 1
ATOM 755 O O . ILE A 1 99 ? 7.255 -15.456 -24.342 1.00 80.88 99 ILE A O 1
ATOM 759 N N . GLU A 1 100 ? 5.734 -13.843 -23.912 1.00 52.00 100 GLU A N 1
ATOM 760 C CA . GLU A 1 100 ? 5.310 -13.548 -25.290 1.00 52.00 100 GLU A CA 1
ATOM 761 C C . GLU A 1 100 ? 6.346 -12.685 -26.026 1.00 52.00 100 GLU A C 1
ATOM 763 O O . GLU A 1 100 ? 6.579 -12.964 -27.224 1.00 52.00 100 GLU A O 1
#

Sequence (100 aa):
MIAVNISQQSFPLLQANSMDRHVTSNFQISAGSFSMFVIGTLTIWVAIYDRLVLLQLAKITGKRYGIGLKQRMGIGTALSCMAMAVSAIMESIRRRTAIE

Radius of gyration: 18.84 Å; chains: 1; bounding box: 41×28×46 Å

pLDDT: mean 77.63, std 10.27, range [52.0, 94.81]

Foldseek 3Di:
DVVVVVCPVVVQLVVLVVDAQPPDPPDGDHSVCVVVVVVVVVVVVVVCCVPPVQVVQCVPVVDNPRDDPVVVVVVVVVVVVVVVVVVVVVVVVVVVVVVD

Organism: NCBI:txid261450

InterPro domains:
  IPR000109 Proton-dependent oligopeptide transporter family [PF00854] (8-98)
  IPR036259 MFS transporter superfamily [G3DSA:1.20.1250.20] (1-100)

Secondary structure (DSSP, 8-state):
-HHHHHHTTTHHHHHHHHS--EEETTEE--GGGHHHHHHHHHHHHHHHIIIIIHHHHHHHH-STT-S-HHHHHHHHHHHHHHHHHHHHHHHHHHHHHHH-